Protein AF-A0A943W8S8-F1 (afdb_monomer)

Structure (mmCIF, N/CA/C/O backbone):
data_AF-A0A943W8S8-F1
#
_entry.id   AF-A0A943W8S8-F1
#
loop_
_atom_site.group_PDB
_atom_site.id
_atom_site.type_symbol
_atom_site.label_atom_id
_atom_site.label_alt_id
_atom_site.label_comp_id
_atom_site.label_asym_id
_atom_site.label_entity_id
_atom_site.label_seq_id
_atom_site.pdbx_PDB_ins_code
_atom_site.Cartn_x
_atom_site.Cartn_y
_atom_site.Cartn_z
_atom_site.occupancy
_atom_site.B_iso_or_equiv
_atom_site.auth_seq_id
_atom_site.auth_comp_id
_atom_site.auth_asym_id
_atom_site.auth_atom_id
_atom_site.pdbx_PDB_model_num
ATOM 1 N N . MET A 1 1 ? -0.256 34.237 15.200 1.00 39.31 1 MET A N 1
ATOM 2 C CA . MET A 1 1 ? -1.098 33.518 14.226 1.00 39.31 1 MET A CA 1
ATOM 3 C C . MET A 1 1 ? -0.753 32.057 14.402 1.00 39.31 1 MET A C 1
ATOM 5 O O . MET A 1 1 ? 0.345 31.668 14.030 1.00 39.31 1 MET A O 1
ATOM 9 N N . GLU A 1 2 ? -1.588 31.302 15.112 1.00 41.53 2 GLU A N 1
ATOM 10 C CA . GLU A 1 2 ? -1.416 29.852 15.208 1.00 41.53 2 GLU A CA 1
ATOM 11 C C . GLU A 1 2 ? -1.628 29.289 13.804 1.00 41.53 2 GLU A C 1
ATOM 13 O O . GLU A 1 2 ? -2.733 29.362 13.262 1.00 41.53 2 GLU A O 1
ATOM 18 N N . ASN A 1 3 ? -0.559 28.794 13.178 1.00 42.03 3 ASN A N 1
ATOM 19 C CA . ASN A 1 3 ? -0.700 27.890 12.048 1.00 42.03 3 ASN A CA 1
ATOM 20 C C . ASN A 1 3 ? -1.365 26.635 12.610 1.00 42.03 3 ASN A C 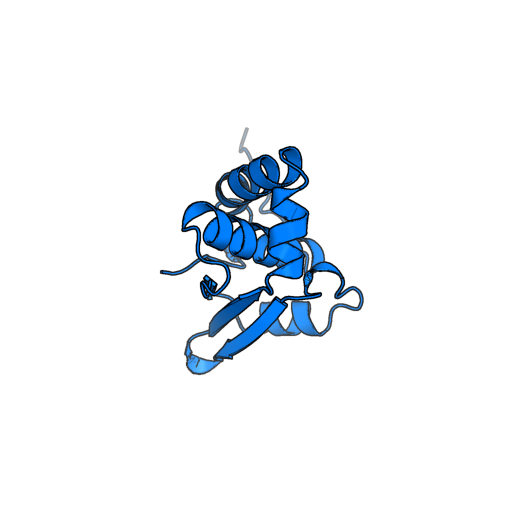1
ATOM 22 O O . ASN A 1 3 ? -0.693 25.737 13.107 1.00 42.03 3 ASN A O 1
ATOM 26 N N . ASN A 1 4 ? -2.696 26.600 12.587 1.00 46.06 4 ASN A N 1
ATOM 27 C CA . ASN A 1 4 ? -3.431 25.352 12.664 1.00 46.06 4 ASN A CA 1
ATOM 28 C C . ASN A 1 4 ? -3.013 24.551 11.431 1.00 46.06 4 ASN A C 1
ATOM 30 O O . ASN A 1 4 ? -3.599 24.709 10.360 1.00 46.06 4 ASN A O 1
ATOM 34 N N . GLU A 1 5 ? -1.965 23.738 11.564 1.00 55.50 5 GLU A N 1
ATOM 35 C CA . GLU A 1 5 ? -1.676 22.650 10.639 1.00 55.50 5 GLU A CA 1
ATOM 36 C C . GLU A 1 5 ? -2.888 21.725 10.672 1.00 55.50 5 GLU A C 1
ATOM 38 O O . GLU A 1 5 ? -3.034 20.840 11.515 1.00 55.50 5 GLU A O 1
ATOM 43 N N . GLN A 1 6 ? -3.848 22.030 9.806 1.00 58.59 6 GLN A N 1
ATOM 44 C CA . GLN A 1 6 ? -5.085 21.295 9.697 1.00 58.59 6 GLN A CA 1
ATOM 45 C C . GLN A 1 6 ? -4.711 19.920 9.154 1.00 58.59 6 GLN A C 1
ATOM 47 O O . GLN A 1 6 ? -4.420 19.762 7.966 1.00 58.59 6 GLN A O 1
ATOM 52 N N . LYS A 1 7 ? -4.639 18.943 10.062 1.00 67.00 7 LYS A N 1
ATOM 53 C CA . LYS A 1 7 ? -4.357 17.544 9.744 1.00 67.00 7 LYS A CA 1
ATOM 54 C C . LYS A 1 7 ? -5.212 17.119 8.558 1.00 67.00 7 LYS A C 1
ATOM 56 O O . LYS A 1 7 ? -6.424 17.347 8.549 1.00 67.00 7 LYS A O 1
ATOM 61 N N . ALA A 1 8 ? -4.579 16.525 7.549 1.00 74.25 8 ALA A N 1
ATOM 62 C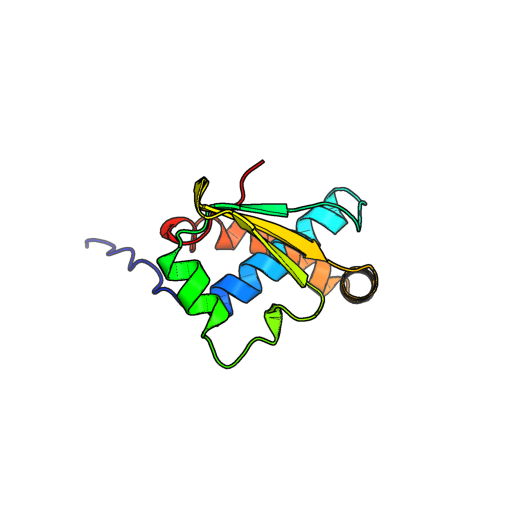 CA . ALA A 1 8 ? -5.297 16.076 6.366 1.00 74.25 8 ALA A CA 1
ATOM 63 C C . ALA A 1 8 ? -6.382 15.069 6.792 1.00 74.25 8 ALA A C 1
ATOM 65 O O . ALA A 1 8 ? -6.067 14.141 7.540 1.00 74.25 8 ALA A O 1
ATOM 66 N N . PRO A 1 9 ? -7.644 15.222 6.358 1.00 85.69 9 PRO A N 1
ATOM 67 C CA . PRO A 1 9 ? -8.687 14.265 6.697 1.00 85.69 9 PRO A CA 1
ATOM 68 C C . PRO A 1 9 ? -8.380 12.902 6.074 1.00 85.69 9 PRO A C 1
ATOM 70 O O . PRO A 1 9 ? -7.805 12.817 4.983 1.00 85.69 9 PRO A O 1
ATOM 73 N N . PHE A 1 10 ? -8.794 11.835 6.757 1.00 89.75 10 PHE A N 1
ATOM 74 C CA . PHE A 1 10 ? -8.710 10.489 6.208 1.00 89.75 10 PHE A CA 1
ATOM 75 C C . PHE A 1 10 ? -9.526 10.392 4.914 1.00 89.75 10 PHE A C 1
ATOM 77 O O . PHE A 1 10 ? -10.680 10.817 4.849 1.00 89.75 10 PHE A O 1
ATOM 84 N N . SER A 1 11 ? -8.918 9.825 3.877 1.00 92.19 11 SER A N 1
ATOM 85 C CA . SER A 1 11 ? -9.543 9.651 2.570 1.00 92.19 11 SER A CA 1
ATOM 86 C C . SER A 1 11 ? -9.113 8.306 1.992 1.00 92.19 11 SER A C 1
ATOM 88 O O . SER A 1 11 ? -7.953 8.183 1.589 1.00 92.19 11 SER A O 1
ATOM 90 N N . PRO A 1 12 ? -10.010 7.301 1.922 1.00 95.06 12 PRO A N 1
ATOM 91 C CA . PRO A 1 12 ? -9.666 5.966 1.440 1.00 95.06 12 PRO A CA 1
ATOM 92 C C . PRO A 1 12 ? -8.924 5.992 0.105 1.00 95.06 12 PRO A C 1
ATOM 94 O O . PRO A 1 12 ? -7.880 5.365 -0.030 1.00 95.06 12 PRO A O 1
ATOM 97 N N . ILE A 1 13 ? -9.408 6.781 -0.863 1.00 93.81 13 ILE A N 1
ATOM 98 C CA . ILE A 1 13 ? -8.809 6.869 -2.202 1.00 93.81 13 ILE A CA 1
ATOM 99 C C . ILE A 1 13 ? -7.374 7.400 -2.179 1.00 93.81 13 ILE A C 1
ATOM 101 O O . ILE A 1 13 ? -6.534 6.909 -2.928 1.00 93.81 13 ILE A O 1
ATOM 105 N N . LEU A 1 14 ? -7.077 8.358 -1.297 1.00 91.62 14 LEU A N 1
ATOM 106 C CA . LEU A 1 14 ? -5.733 8.920 -1.172 1.00 91.62 14 LEU A CA 1
ATOM 107 C C . LEU A 1 14 ? -4.791 7.965 -0.435 1.00 91.62 14 LEU A C 1
ATOM 109 O O . LEU A 1 14 ? -3.619 7.882 -0.791 1.00 91.62 14 LEU A O 1
ATOM 113 N N . ILE A 1 15 ? -5.298 7.210 0.543 1.00 94.06 15 ILE A N 1
ATOM 114 C CA . ILE A 1 15 ? -4.510 6.184 1.234 1.00 94.06 15 ILE A CA 1
ATOM 115 C C . ILE A 1 15 ? -4.205 5.006 0.303 1.00 94.06 15 ILE A C 1
ATOM 117 O O . ILE A 1 15 ? -3.071 4.534 0.275 1.00 94.06 15 ILE A O 1
ATOM 121 N N . MET A 1 16 ? -5.169 4.565 -0.509 1.00 95.56 16 MET A N 1
ATOM 122 C CA . MET A 1 16 ? -4.922 3.533 -1.520 1.00 95.56 16 MET A CA 1
ATOM 123 C C . MET A 1 16 ? -3.909 3.996 -2.575 1.00 95.56 16 MET A C 1
ATOM 125 O O . MET A 1 16 ? -3.023 3.227 -2.942 1.00 95.56 16 MET A O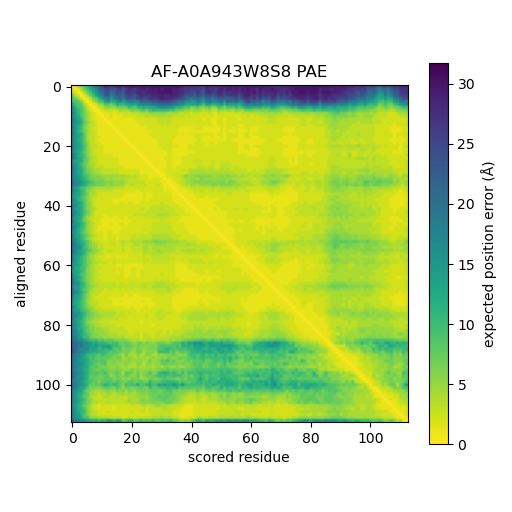 1
ATOM 129 N N . GLU A 1 17 ? -4.005 5.249 -3.038 1.00 92.44 17 GLU A N 1
ATOM 130 C CA . GLU A 1 17 ? -3.018 5.827 -3.959 1.00 92.44 17 GLU A CA 1
ATOM 131 C C . GLU A 1 17 ? -1.624 5.855 -3.329 1.00 92.44 17 GLU A C 1
ATOM 133 O O . GLU A 1 17 ? -0.658 5.442 -3.965 1.00 92.44 17 GLU A O 1
ATOM 138 N N . PHE A 1 18 ? -1.519 6.271 -2.065 1.00 92.19 18 PHE A N 1
ATOM 139 C CA . PHE A 1 18 ? -0.259 6.250 -1.329 1.00 92.19 18 PHE A CA 1
ATOM 140 C C . PHE A 1 18 ? 0.334 4.836 -1.257 1.00 92.19 18 PHE A C 1
ATOM 142 O O . PHE A 1 18 ? 1.474 4.635 -1.666 1.00 92.19 18 PHE A O 1
ATOM 149 N N . ILE A 1 19 ? -0.454 3.842 -0.829 1.00 94.69 19 ILE A N 1
ATOM 150 C CA . ILE A 1 19 ? -0.023 2.436 -0.760 1.00 94.69 19 ILE A CA 1
ATOM 151 C C . ILE A 1 19 ? 0.499 1.960 -2.121 1.00 94.69 19 ILE A C 1
ATOM 153 O O . ILE A 1 19 ? 1.571 1.351 -2.200 1.00 94.69 19 ILE A O 1
ATOM 157 N N . ARG A 1 20 ? -0.227 2.265 -3.201 1.00 94.25 20 ARG A N 1
ATOM 158 C CA . ARG A 1 20 ? 0.151 1.898 -4.569 1.00 94.25 20 ARG A CA 1
ATOM 159 C C . ARG A 1 20 ? 1.471 2.544 -4.985 1.00 94.25 20 ARG A C 1
ATOM 161 O O . ARG A 1 20 ? 2.378 1.840 -5.426 1.00 94.25 20 ARG A O 1
ATOM 168 N N . GLN A 1 21 ? 1.575 3.864 -4.849 1.00 91.56 21 GLN A N 1
ATOM 169 C CA . GLN A 1 21 ? 2.745 4.636 -5.268 1.00 91.56 21 GLN A CA 1
ATOM 170 C C . GLN A 1 21 ? 3.991 4.217 -4.492 1.00 91.56 21 GLN A C 1
ATOM 172 O O . GLN A 1 21 ? 5.019 3.952 -5.106 1.00 91.56 21 GLN A O 1
ATOM 177 N N . THR A 1 22 ? 3.888 4.062 -3.172 1.00 92.12 22 THR A N 1
ATOM 178 C CA . THR A 1 22 ? 5.006 3.622 -2.331 1.00 92.12 22 THR A CA 1
ATOM 179 C C . THR A 1 22 ? 5.446 2.199 -2.663 1.00 92.12 22 THR A C 1
ATOM 181 O O . THR A 1 22 ? 6.641 1.951 -2.810 1.00 92.12 22 THR A O 1
ATOM 184 N N . THR A 1 23 ? 4.507 1.262 -2.842 1.00 94.06 23 THR A N 1
ATOM 185 C CA . THR A 1 23 ? 4.850 -0.126 -3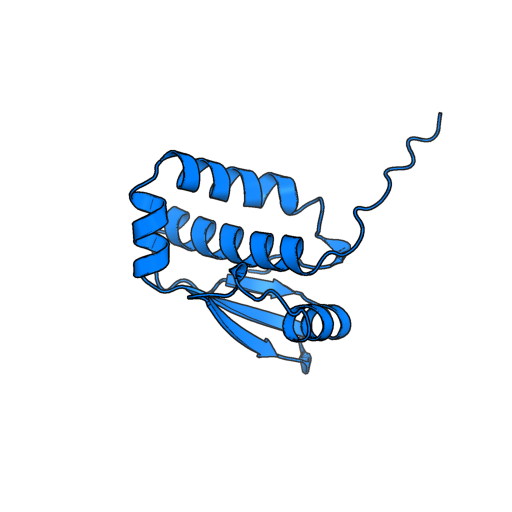.205 1.00 94.06 23 THR A CA 1
ATOM 186 C C . THR A 1 23 ? 5.621 -0.166 -4.526 1.00 94.06 23 THR A C 1
ATOM 188 O O . THR A 1 23 ? 6.662 -0.816 -4.631 1.00 94.06 23 THR A O 1
ATOM 191 N N . VAL A 1 24 ? 5.154 0.581 -5.531 1.00 92.81 24 VAL A N 1
ATOM 192 C CA . VAL A 1 24 ? 5.827 0.682 -6.831 1.00 92.81 24 VAL A CA 1
ATOM 193 C C . VAL A 1 24 ? 7.182 1.387 -6.709 1.00 92.81 24 VAL A C 1
ATOM 195 O O . VAL A 1 24 ? 8.170 0.879 -7.237 1.00 92.81 24 VAL A O 1
ATOM 198 N N . ALA A 1 25 ? 7.263 2.512 -5.994 1.00 90.44 25 ALA A N 1
ATOM 199 C CA . ALA A 1 25 ? 8.501 3.267 -5.788 1.00 90.44 25 ALA A CA 1
ATOM 200 C C . ALA A 1 25 ? 9.595 2.403 -5.152 1.00 90.44 25 ALA A C 1
ATOM 202 O O . ALA A 1 25 ? 10.735 2.409 -5.624 1.00 90.44 25 ALA A O 1
ATOM 203 N N . ARG A 1 26 ? 9.242 1.593 -4.147 1.00 91.12 26 ARG A N 1
ATOM 204 C CA . ARG A 1 26 ? 10.168 0.660 -3.501 1.00 91.12 26 ARG A CA 1
ATOM 205 C C . ARG A 1 26 ? 10.608 -0.461 -4.431 1.00 91.12 26 ARG A C 1
ATOM 207 O O . ARG A 1 26 ? 11.804 -0.741 -4.489 1.00 91.12 26 ARG A O 1
ATOM 214 N N . CYS A 1 27 ? 9.695 -1.062 -5.195 1.00 92.44 27 CYS A N 1
ATOM 215 C CA . CYS A 1 27 ? 10.055 -2.080 -6.188 1.00 92.44 27 CYS A CA 1
ATOM 216 C C . CYS A 1 27 ? 11.021 -1.530 -7.248 1.00 92.44 27 CYS A C 1
ATOM 218 O O . CYS A 1 27 ? 11.977 -2.203 -7.626 1.00 92.44 27 CYS A O 1
ATOM 220 N N . LEU A 1 28 ? 10.784 -0.303 -7.722 1.00 89.62 28 LEU A N 1
ATOM 221 C CA . LEU A 1 28 ? 11.634 0.359 -8.713 1.00 89.62 28 LEU A CA 1
ATOM 222 C C . LEU A 1 28 ? 13.006 0.719 -8.137 1.00 89.62 28 LEU A C 1
ATOM 224 O O . LEU A 1 28 ? 14.016 0.429 -8.767 1.00 89.62 28 LEU A O 1
ATOM 228 N N . THR A 1 29 ? 13.039 1.310 -6.943 1.00 87.94 29 THR A N 1
ATOM 229 C CA . THR A 1 29 ? 14.277 1.746 -6.276 1.00 87.94 29 THR A CA 1
ATOM 230 C C . THR A 1 29 ? 15.181 0.572 -5.904 1.00 87.94 29 THR A C 1
ATOM 232 O O . THR A 1 29 ? 16.396 0.684 -6.007 1.00 87.94 29 THR A O 1
ATOM 235 N N . ASN A 1 30 ? 14.600 -0.563 -5.505 1.00 89.19 30 ASN A N 1
ATOM 236 C CA . ASN A 1 30 ? 15.348 -1.779 -5.165 1.00 89.19 30 ASN A CA 1
ATOM 237 C C . ASN A 1 30 ? 15.556 -2.721 -6.362 1.00 89.19 30 ASN A C 1
ATOM 239 O O . ASN A 1 30 ? 16.050 -3.830 -6.175 1.00 89.19 30 ASN A O 1
ATOM 243 N N . GLU A 1 31 ? 15.115 -2.327 -7.562 1.00 88.88 31 GLU A N 1
ATOM 244 C CA . GLU A 1 31 ? 15.136 -3.156 -8.776 1.00 88.88 31 GLU A CA 1
ATOM 245 C C . GLU A 1 31 ? 14.532 -4.564 -8.581 1.00 88.88 31 GLU A C 1
ATOM 247 O O . GLU A 1 31 ? 14.901 -5.526 -9.253 1.00 88.88 31 GLU A O 1
ATOM 252 N N . ASN A 1 32 ? 13.55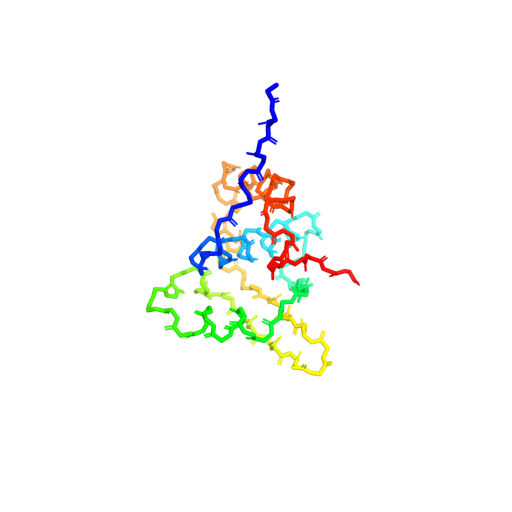7 -4.687 -7.675 1.00 90.88 32 ASN A N 1
ATOM 253 C CA . ASN A 1 32 ? 12.938 -5.949 -7.287 1.00 90.88 32 ASN A CA 1
ATOM 254 C C . ASN A 1 32 ? 11.408 -5.865 -7.443 1.00 90.88 32 ASN A C 1
ATOM 256 O O . ASN A 1 32 ? 10.738 -5.316 -6.566 1.00 90.88 32 ASN A O 1
ATOM 260 N N . PRO A 1 33 ? 10.825 -6.424 -8.522 1.00 85.12 33 PRO A N 1
ATOM 261 C CA . PRO A 1 33 ? 9.379 -6.378 -8.756 1.00 85.12 33 PRO A CA 1
ATOM 262 C C . PRO A 1 33 ? 8.573 -7.244 -7.776 1.00 85.12 33 PRO A C 1
ATOM 264 O O . PRO A 1 33 ? 7.365 -7.069 -7.671 1.00 85.12 33 PRO A O 1
ATOM 267 N N . ASN A 1 34 ? 9.231 -8.154 -7.052 1.00 88.69 34 ASN A N 1
ATOM 268 C CA . ASN A 1 34 ? 8.606 -9.041 -6.071 1.00 88.69 34 ASN A CA 1
ATOM 269 C C . ASN A 1 34 ? 8.743 -8.520 -4.633 1.00 88.69 34 ASN A C 1
ATOM 271 O O . ASN A 1 34 ? 8.418 -9.242 -3.684 1.00 88.69 34 ASN A O 1
ATOM 275 N N . LEU A 1 35 ? 9.261 -7.299 -4.457 1.00 93.88 35 LEU A N 1
ATOM 276 C CA . LEU A 1 35 ? 9.448 -6.708 -3.142 1.00 93.88 35 LEU A CA 1
ATOM 277 C C . LEU A 1 35 ? 8.096 -6.529 -2.444 1.00 93.88 35 LEU A C 1
ATOM 279 O O . LEU A 1 35 ? 7.165 -5.920 -2.969 1.00 93.88 35 LEU A O 1
ATOM 283 N N . GLU A 1 36 ? 8.012 -7.051 -1.227 1.00 96.12 36 GLU A N 1
ATOM 284 C CA . GLU A 1 36 ? 6.886 -6.808 -0.338 1.00 96.12 36 GLU A CA 1
ATOM 285 C C . GLU A 1 36 ? 7.090 -5.480 0.385 1.00 96.12 36 GLU A C 1
ATOM 287 O O . GLU A 1 36 ? 8.132 -5.256 1.000 1.00 96.12 36 GLU A O 1
ATOM 292 N N . THR A 1 37 ? 6.093 -4.602 0.327 1.00 95.62 37 THR A N 1
ATOM 293 C CA .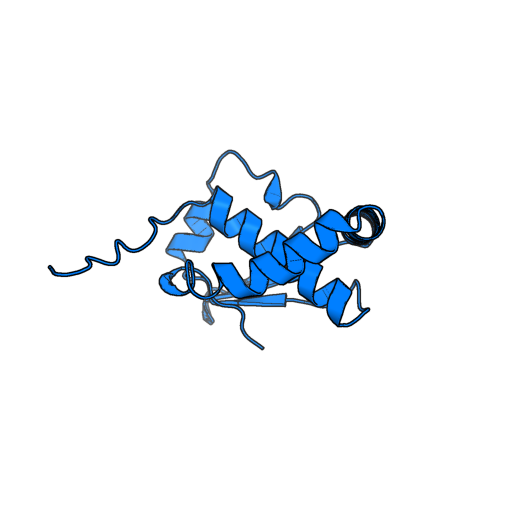 THR A 1 37 ? 6.063 -3.375 1.125 1.00 95.62 37 THR A CA 1
ATOM 294 C C . THR A 1 37 ? 5.071 -3.543 2.261 1.00 95.62 37 THR A C 1
ATOM 296 O O . THR A 1 37 ? 3.930 -3.947 2.035 1.00 95.62 37 THR A O 1
ATOM 299 N N . LYS A 1 38 ? 5.498 -3.238 3.485 1.00 97.19 38 LYS A N 1
ATOM 300 C CA . LYS A 1 38 ? 4.660 -3.353 4.675 1.00 97.19 38 LYS A CA 1
ATOM 301 C C . LYS A 1 38 ? 4.236 -1.980 5.161 1.00 97.19 38 LYS A C 1
ATOM 303 O O . LYS A 1 38 ? 5.016 -1.027 5.154 1.00 97.19 38 LYS A O 1
ATOM 308 N N . PHE A 1 39 ? 2.994 -1.900 5.616 1.00 96.56 39 PHE A N 1
ATOM 309 C CA . PHE A 1 39 ? 2.414 -0.693 6.173 1.00 96.56 39 PHE A CA 1
ATOM 310 C C . PHE A 1 39 ? 1.782 -0.992 7.530 1.00 96.56 39 PHE A C 1
ATOM 312 O O . PHE A 1 39 ? 1.012 -1.940 7.662 1.00 96.56 39 PHE A O 1
ATOM 319 N N . ARG A 1 40 ? 2.050 -0.153 8.530 1.00 96.88 40 ARG A N 1
ATOM 320 C CA . ARG A 1 40 ? 1.225 -0.069 9.736 1.00 96.88 40 ARG A CA 1
ATOM 321 C C . ARG A 1 40 ? -0.068 0.656 9.376 1.00 96.88 40 ARG A C 1
ATOM 323 O O . ARG A 1 40 ? -0.014 1.798 8.917 1.00 96.88 40 ARG A O 1
ATOM 330 N N . LEU A 1 41 ? -1.204 -0.004 9.578 1.00 96.75 41 LEU A N 1
ATOM 331 C CA . LEU A 1 41 ? -2.533 0.494 9.232 1.00 96.75 41 LEU A CA 1
ATOM 332 C C . LEU A 1 41 ? -3.551 -0.052 10.238 1.00 96.75 41 LEU A C 1
ATOM 334 O O . LEU A 1 41 ? -3.813 -1.253 10.274 1.00 96.75 41 LEU A O 1
ATOM 338 N N . GLY A 1 42 ? -4.138 0.834 11.042 1.00 97.19 42 GLY A N 1
ATOM 339 C CA . GLY A 1 42 ? -5.123 0.432 12.046 1.00 97.19 42 GLY A CA 1
ATOM 340 C C . GLY A 1 42 ? -6.362 -0.211 11.418 1.00 97.19 42 GLY A C 1
ATOM 341 O O . GLY A 1 42 ? -6.786 0.188 10.325 1.00 97.19 42 GLY A O 1
ATOM 342 N N . LYS A 1 43 ? -6.971 -1.175 12.117 1.00 97.38 43 LYS A N 1
ATOM 343 C CA . LYS A 1 43 ? -8.088 -1.974 11.577 1.00 97.38 43 LYS A CA 1
ATOM 344 C C . LYS A 1 43 ? -9.236 -1.123 11.036 1.00 97.38 43 LYS A C 1
ATOM 346 O O . LYS A 1 43 ? -9.715 -1.352 9.931 1.00 97.38 43 LYS A O 1
ATOM 351 N N . THR A 1 44 ? -9.621 -0.084 11.772 1.00 97.12 44 THR A N 1
ATOM 352 C CA . THR A 1 44 ? -10.691 0.843 11.376 1.00 97.12 44 THR A CA 1
ATOM 353 C C . THR A 1 44 ? -10.418 1.528 10.034 1.00 97.12 44 THR A C 1
ATOM 355 O O . THR A 1 44 ? -11.352 1.804 9.282 1.00 97.12 44 THR A O 1
ATOM 358 N N . TYR A 1 45 ? -9.155 1.815 9.710 1.00 96.94 45 TYR A N 1
ATOM 359 C CA . TYR A 1 45 ? -8.777 2.415 8.429 1.00 96.94 45 TYR A CA 1
ATOM 360 C C . TYR A 1 45 ? -8.706 1.373 7.317 1.00 96.94 45 TYR A C 1
ATOM 362 O O . TYR A 1 45 ? -9.147 1.652 6.203 1.00 96.94 45 TYR A O 1
ATOM 370 N N . TYR A 1 46 ? -8.214 0.169 7.621 1.00 97.62 46 TYR A N 1
ATOM 371 C CA . TYR A 1 46 ? -8.250 -0.957 6.690 1.00 97.62 46 TYR A CA 1
ATOM 372 C C . TYR A 1 46 ? -9.689 -1.290 6.270 1.00 97.62 46 TYR A C 1
ATOM 374 O O . TYR A 1 46 ? -9.986 -1.321 5.078 1.00 97.62 46 TYR A O 1
ATOM 382 N N . ASP A 1 47 ? -10.611 -1.423 7.224 1.00 97.69 47 ASP A N 1
ATOM 383 C CA . ASP A 1 47 ? -12.019 -1.730 6.948 1.00 97.69 47 ASP A CA 1
ATOM 384 C C . ASP A 1 47 ? -12.696 -0.618 6.118 1.00 97.69 47 ASP A C 1
ATOM 386 O O . ASP A 1 47 ? -13.475 -0.897 5.204 1.00 97.69 47 ASP A O 1
ATOM 390 N N . GLN A 1 48 ? -12.363 0.654 6.369 1.00 97.12 48 GLN A N 1
ATOM 391 C CA . GLN A 1 48 ? -12.833 1.776 5.546 1.00 97.12 48 GLN A CA 1
ATOM 392 C C . GLN A 1 48 ? -12.272 1.745 4.120 1.00 97.12 48 GLN A C 1
ATOM 394 O O . GLN A 1 48 ? -12.992 2.066 3.177 1.00 97.12 48 GLN A O 1
ATOM 399 N N . ILE A 1 49 ? -11.006 1.356 3.943 1.00 96.94 49 ILE A N 1
ATOM 400 C CA . ILE A 1 49 ? -10.409 1.173 2.616 1.00 96.94 49 ILE A CA 1
ATOM 401 C C . ILE A 1 49 ? -11.119 0.043 1.881 1.00 96.94 49 ILE A C 1
ATOM 403 O O . ILE A 1 49 ? -11.546 0.249 0.751 1.00 96.94 49 ILE A O 1
ATOM 407 N N . MET A 1 50 ? -11.313 -1.110 2.523 1.00 96.94 50 MET A N 1
ATOM 408 C CA . MET A 1 50 ? -11.920 -2.290 1.898 1.00 96.94 50 MET A CA 1
ATOM 409 C C . MET A 1 50 ? -13.420 -2.127 1.611 1.00 96.94 50 MET A C 1
ATOM 411 O O . MET A 1 50 ? -13.932 -2.734 0.674 1.00 96.94 50 MET A O 1
ATOM 415 N N . SER A 1 51 ? -14.126 -1.294 2.379 1.00 96.75 51 SER A N 1
ATOM 416 C CA . SER A 1 51 ? -15.541 -0.965 2.138 1.00 96.75 51 SER A CA 1
ATOM 417 C C . SER A 1 51 ? -15.751 0.191 1.154 1.00 96.75 51 SER A C 1
ATOM 419 O O . SER A 1 51 ? -16.884 0.445 0.738 1.00 96.75 51 SER A O 1
ATOM 421 N N . PHE A 1 52 ? -14.687 0.893 0.748 1.00 96.88 52 PHE A N 1
ATOM 422 C CA . PHE A 1 52 ? -14.807 2.014 -0.176 1.00 96.88 52 PHE A CA 1
ATOM 423 C C . PHE A 1 52 ? -15.231 1.534 -1.581 1.00 96.88 52 PHE A C 1
ATOM 425 O O . PHE A 1 52 ? -14.617 0.616 -2.123 1.00 96.88 52 PHE A O 1
ATOM 432 N N . PRO A 1 53 ? -16.237 2.150 -2.233 1.00 95.00 53 PRO A N 1
ATOM 433 C CA . PRO A 1 53 ? -16.735 1.656 -3.523 1.00 95.00 53 PRO A CA 1
ATOM 434 C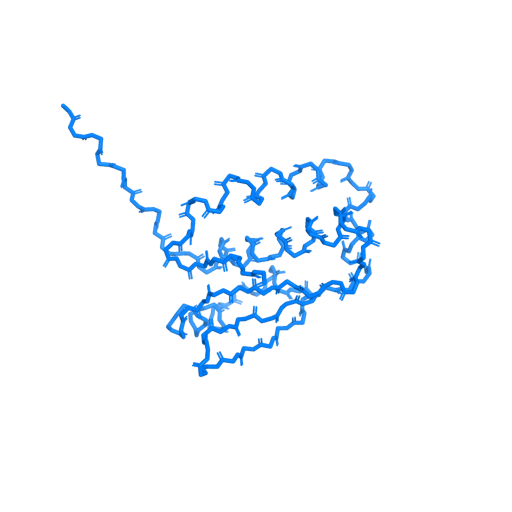 C . PRO A 1 53 ? -15.717 1.703 -4.673 1.00 95.00 53 PRO A C 1
ATOM 436 O O . PRO A 1 53 ? -15.779 0.888 -5.592 1.00 95.00 53 PRO A O 1
ATOM 439 N N . LEU A 1 54 ? -14.780 2.660 -4.653 1.00 94.75 54 LEU A N 1
ATOM 440 C CA . LEU A 1 54 ? -13.784 2.838 -5.714 1.00 94.75 54 LEU A CA 1
ATOM 441 C C . LEU A 1 54 ? -12.445 2.182 -5.348 1.00 94.75 54 LEU A C 1
ATOM 443 O O . LEU A 1 54 ? -11.567 2.818 -4.777 1.00 94.75 54 LEU A O 1
ATOM 447 N N . GLN A 1 55 ? -12.252 0.932 -5.765 1.00 93.81 55 GLN A N 1
ATOM 448 C CA . GLN A 1 55 ? -11.032 0.146 -5.499 1.00 93.81 55 GLN A CA 1
ATOM 449 C C . GLN A 1 55 ? -9.955 0.266 -6.595 1.00 93.81 55 GLN A C 1
ATOM 451 O O . GLN A 1 55 ? -9.023 -0.533 -6.655 1.00 93.81 55 GLN A O 1
ATOM 456 N N . ALA A 1 56 ? -10.070 1.248 -7.499 1.00 92.38 56 ALA A N 1
ATOM 457 C CA . ALA A 1 56 ? -9.231 1.338 -8.700 1.00 92.38 56 ALA A CA 1
ATOM 458 C C . ALA A 1 56 ? -7.719 1.372 -8.400 1.00 92.38 56 ALA A C 1
ATOM 460 O O . ALA A 1 56 ? -6.933 0.830 -9.175 1.00 92.38 56 ALA A O 1
ATOM 461 N N . GLN A 1 57 ? -7.318 1.952 -7.264 1.00 92.88 57 GLN A N 1
ATOM 462 C CA . GLN A 1 57 ? -5.910 2.039 -6.865 1.00 92.88 57 GLN A CA 1
ATOM 463 C C . GLN A 1 57 ? -5.346 0.743 -6.273 1.00 92.88 57 GLN A C 1
ATOM 465 O O . GLN A 1 57 ? -4.133 0.585 -6.206 1.00 92.88 57 GLN A O 1
ATOM 470 N N . LEU A 1 58 ? -6.194 -0.215 -5.897 1.00 95.25 58 LEU A N 1
ATOM 471 C CA . LEU A 1 58 ? -5.744 -1.531 -5.435 1.00 95.25 58 LEU A CA 1
ATOM 472 C C . LEU A 1 58 ? -5.638 -2.549 -6.577 1.00 95.25 58 LEU A C 1
ATOM 474 O O . LEU A 1 58 ? -5.176 -3.669 -6.372 1.00 95.25 58 LEU A O 1
ATOM 478 N N . ILE A 1 59 ? -6.028 -2.176 -7.802 1.00 94.19 59 ILE A N 1
ATOM 479 C CA . ILE A 1 59 ? -5.892 -3.043 -8.975 1.00 94.19 59 ILE A CA 1
ATOM 480 C C . ILE A 1 59 ? -4.414 -3.397 -9.183 1.00 94.19 59 ILE A C 1
ATOM 482 O O . ILE A 1 59 ? -3.563 -2.510 -9.259 1.00 94.19 59 ILE A O 1
ATOM 486 N N . ARG A 1 60 ? -4.146 -4.702 -9.345 1.00 95.44 60 ARG A N 1
ATOM 487 C CA . ARG A 1 60 ? -2.803 -5.312 -9.457 1.00 95.44 60 ARG A CA 1
ATOM 488 C C . ARG A 1 60 ? -1.962 -5.264 -8.182 1.00 95.44 60 ARG A C 1
ATOM 490 O O . ARG A 1 60 ? -0.782 -5.603 -8.229 1.00 95.44 60 ARG A O 1
ATOM 497 N N . LEU A 1 61 ? -2.564 -4.910 -7.048 1.00 96.62 61 LEU A N 1
ATOM 498 C CA . LEU A 1 61 ? -1.961 -5.103 -5.738 1.00 96.62 61 LEU A CA 1
ATOM 499 C C . LEU A 1 61 ? -2.492 -6.391 -5.106 1.00 96.62 61 LEU A C 1
ATOM 501 O O . LEU A 1 61 ? -3.682 -6.693 -5.171 1.00 96.62 61 LEU A O 1
ATOM 505 N N . THR A 1 62 ? -1.599 -7.146 -4.476 1.00 97.31 62 THR A N 1
ATOM 506 C CA . THR A 1 62 ? -1.953 -8.246 -3.575 1.00 97.31 62 THR A CA 1
ATOM 507 C C . THR A 1 62 ? -1.805 -7.747 -2.148 1.00 97.31 62 THR A C 1
ATOM 509 O O . THR A 1 62 ? -0.739 -7.255 -1.785 1.00 97.31 62 THR A O 1
ATOM 512 N N . LEU A 1 63 ? -2.871 -7.865 -1.359 1.00 97.62 63 LEU A N 1
ATOM 513 C CA . LEU A 1 63 ? -2.982 -7.322 -0.008 1.00 97.62 63 LEU A CA 1
ATOM 514 C C . LEU A 1 63 ? -3.112 -8.476 0.989 1.00 97.62 63 LEU A C 1
ATOM 516 O O . LEU A 1 63 ? -3.973 -9.338 0.819 1.00 97.62 63 LEU A O 1
ATOM 520 N N . ALA A 1 64 ? -2.299 -8.470 2.040 1.00 98.12 64 ALA A N 1
ATOM 521 C CA . ALA A 1 64 ? -2.418 -9.386 3.169 1.00 98.12 64 ALA A CA 1
ATOM 522 C C . ALA A 1 64 ? -2.402 -8.580 4.470 1.00 98.12 64 ALA A C 1
ATOM 524 O O . ALA A 1 64 ? -1.395 -7.952 4.793 1.00 98.12 64 ALA A O 1
ATOM 525 N N . TYR A 1 65 ? -3.526 -8.566 5.187 1.00 98.50 65 TYR A N 1
ATOM 526 C CA . TYR A 1 65 ? -3.667 -7.831 6.442 1.00 98.50 65 TYR A CA 1
ATOM 527 C C . TYR A 1 65 ? -3.562 -8.773 7.641 1.00 98.50 65 TYR A C 1
ATOM 529 O O . TYR A 1 65 ? -4.293 -9.760 7.719 1.00 98.50 65 TYR A O 1
ATOM 537 N N . ASP A 1 66 ? -2.666 -8.452 8.567 1.00 98.06 66 ASP A N 1
ATOM 538 C CA . ASP A 1 66 ? -2.547 -9.089 9.874 1.00 98.06 66 ASP A CA 1
ATOM 539 C C . ASP A 1 66 ? -3.135 -8.161 10.943 1.00 98.06 66 ASP A C 1
ATOM 541 O O . ASP A 1 66 ? -2.573 -7.110 11.255 1.00 98.06 66 ASP A O 1
ATOM 545 N N . GLU A 1 67 ? -4.275 -8.562 11.503 1.00 96.62 67 GLU A N 1
ATOM 546 C CA . GLU A 1 67 ? -4.993 -7.811 12.535 1.00 96.62 67 GLU A CA 1
ATOM 547 C C . GLU A 1 67 ? -4.242 -7.778 13.873 1.00 96.62 67 GLU A C 1
ATOM 549 O O . GLU A 1 67 ? -4.311 -6.777 14.581 1.00 96.62 67 GLU A O 1
ATOM 554 N N . ALA A 1 68 ? -3.478 -8.823 14.213 1.00 97.00 68 ALA A N 1
ATOM 555 C CA . ALA A 1 68 ? -2.767 -8.885 15.490 1.00 97.00 68 ALA A CA 1
ATOM 556 C C . ALA A 1 68 ? -1.627 -7.859 15.563 1.00 97.00 68 ALA A C 1
ATOM 558 O O . ALA A 1 68 ? -1.290 -7.369 16.641 1.00 97.00 68 ALA A O 1
ATOM 559 N N . THR A 1 69 ? -1.034 -7.534 14.413 1.00 96.62 69 THR A N 1
ATOM 560 C CA . THR A 1 69 ? 0.080 -6.582 14.297 1.00 96.62 69 THR A CA 1
ATOM 561 C C . THR A 1 69 ? -0.302 -5.286 13.583 1.00 96.62 69 THR A C 1
ATOM 563 O O . THR A 1 69 ? 0.560 -4.424 13.383 1.00 96.62 69 THR A O 1
ATOM 566 N N . GLU A 1 70 ? -1.571 -5.147 13.186 1.00 97.75 70 GLU A N 1
ATOM 567 C CA . GLU A 1 70 ? -2.101 -4.065 12.348 1.00 97.75 70 GLU A CA 1
ATOM 568 C C . GLU A 1 70 ? -1.235 -3.795 11.105 1.00 97.75 70 GLU A C 1
ATOM 570 O O . GLU A 1 70 ? -0.968 -2.649 10.728 1.00 97.75 70 GLU A O 1
ATOM 575 N N . THR A 1 71 ? -0.737 -4.865 10.485 1.00 98.19 71 THR A N 1
ATOM 576 C CA . THR A 1 71 ? 0.225 -4.783 9.383 1.00 98.19 71 THR A CA 1
ATOM 577 C C . THR A 1 71 ? -0.415 -5.206 8.071 1.00 98.19 71 THR A C 1
ATOM 579 O O . THR A 1 71 ? -0.870 -6.335 7.912 1.00 98.19 71 THR A O 1
ATOM 582 N N . LEU A 1 72 ? -0.394 -4.303 7.094 1.00 98.38 72 LEU A N 1
ATOM 583 C CA . LEU A 1 72 ? -0.761 -4.569 5.712 1.00 98.38 72 LEU A CA 1
ATOM 584 C C . LEU A 1 72 ? 0.503 -4.852 4.893 1.00 98.38 72 LEU A C 1
ATOM 586 O O . LEU A 1 72 ? 1.310 -3.954 4.663 1.00 98.38 72 LEU A O 1
ATOM 590 N N . SER A 1 73 ? 0.658 -6.087 4.428 1.00 98.19 73 SER A N 1
ATOM 591 C CA . SER A 1 73 ? 1.710 -6.488 3.490 1.00 98.19 73 SER A CA 1
ATOM 592 C C . SER A 1 73 ? 1.185 -6.393 2.061 1.00 98.19 73 SER A C 1
ATOM 594 O O . SER A 1 73 ? 0.110 -6.916 1.754 1.00 98.19 73 SER A O 1
ATOM 596 N N . VAL A 1 74 ? 1.927 -5.711 1.189 1.00 98.00 74 VAL A N 1
ATOM 597 C CA . VAL A 1 74 ? 1.498 -5.384 -0.173 1.00 98.00 74 VAL A CA 1
ATOM 59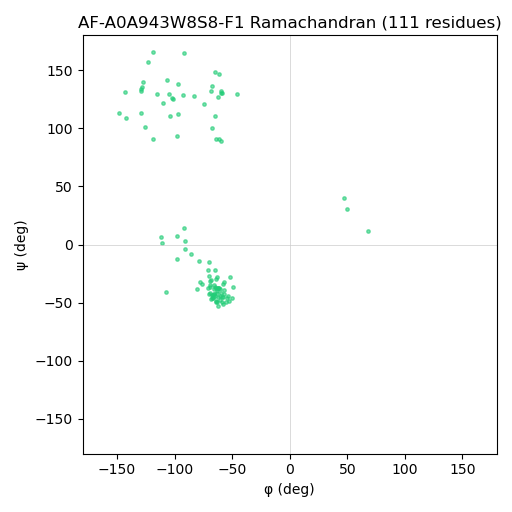8 C C . VAL A 1 74 ? 2.560 -5.793 -1.179 1.00 98.00 74 VAL A C 1
ATOM 600 O O . VAL A 1 74 ? 3.738 -5.469 -1.030 1.00 98.00 74 VAL A O 1
ATOM 603 N N . LYS A 1 75 ? 2.126 -6.483 -2.230 1.00 97.25 75 LYS A N 1
ATOM 604 C CA . LYS A 1 75 ? 2.930 -6.793 -3.418 1.00 97.25 75 LYS A CA 1
ATOM 605 C C . LYS A 1 75 ? 2.238 -6.256 -4.658 1.00 97.25 75 LYS A C 1
ATOM 607 O O . LYS A 1 75 ? 1.020 -6.091 -4.669 1.00 97.25 75 LYS A O 1
ATOM 612 N N . THR A 1 76 ? 3.011 -6.026 -5.706 1.00 95.38 76 THR A N 1
ATOM 613 C CA . THR A 1 76 ? 2.513 -5.667 -7.037 1.00 95.38 76 THR A CA 1
ATOM 614 C C . THR A 1 76 ? 2.931 -6.725 -8.053 1.00 95.38 76 THR A C 1
ATOM 616 O O . THR A 1 76 ? 3.788 -7.556 -7.768 1.00 95.38 76 THR A O 1
ATOM 619 N N . ASP A 1 77 ? 2.316 -6.707 -9.234 1.00 92.56 77 ASP A N 1
ATOM 620 C CA . ASP A 1 77 ? 2.758 -7.504 -10.377 1.00 92.56 77 ASP A CA 1
ATOM 621 C C . ASP A 1 77 ? 3.739 -6.738 -11.288 1.00 92.56 77 ASP A C 1
ATOM 623 O O . ASP A 1 77 ? 3.858 -5.507 -11.240 1.00 92.56 77 ASP A O 1
ATOM 627 N N . GLU A 1 78 ? 4.427 -7.475 -12.164 1.00 91.31 78 GLU A N 1
ATOM 628 C CA . GLU A 1 78 ? 5.357 -6.907 -13.148 1.00 91.31 78 GLU A CA 1
ATOM 629 C C . GLU A 1 78 ? 4.665 -5.987 -14.162 1.00 91.31 78 GLU A C 1
ATOM 631 O O . GLU A 1 78 ? 5.285 -5.060 -14.680 1.00 91.31 78 GLU A O 1
ATOM 636 N N . THR A 1 79 ? 3.376 -6.201 -14.447 1.00 92.25 79 THR A N 1
ATOM 637 C CA . THR A 1 79 ? 2.646 -5.387 -15.431 1.00 92.25 79 THR A CA 1
ATOM 638 C C . THR A 1 79 ? 2.501 -3.950 -14.943 1.00 92.25 79 THR A C 1
ATOM 640 O O . THR A 1 79 ? 2.693 -3.002 -15.710 1.00 92.25 79 THR A O 1
ATOM 643 N N . LEU A 1 80 ? 2.168 -3.772 -13.665 1.00 91.50 80 LEU A N 1
ATOM 644 C CA . LEU A 1 80 ? 2.078 -2.462 -13.043 1.00 91.50 80 LEU A CA 1
ATOM 645 C C . LEU A 1 80 ? 3.459 -1.790 -12.982 1.00 91.50 80 LEU A C 1
ATOM 647 O O . LEU A 1 80 ? 3.572 -0.617 -13.339 1.00 91.50 80 LEU A O 1
ATOM 651 N N . ILE A 1 81 ? 4.511 -2.532 -12.631 1.00 91.94 81 ILE A N 1
ATOM 652 C CA . ILE A 1 81 ? 5.890 -2.019 -12.627 1.00 91.94 81 ILE A CA 1
ATOM 653 C C . ILE A 1 81 ? 6.329 -1.555 -14.020 1.00 91.94 81 ILE A C 1
ATOM 655 O O . ILE A 1 81 ? 6.840 -0.443 -14.165 1.00 91.94 81 ILE A O 1
ATOM 659 N N . ASN A 1 82 ? 6.098 -2.362 -15.056 1.00 90.88 82 ASN A N 1
ATOM 660 C CA . ASN A 1 82 ? 6.491 -2.032 -16.425 1.00 90.88 82 ASN A CA 1
ATOM 661 C C . ASN A 1 82 ? 5.770 -0.779 -16.935 1.00 90.88 82 ASN A C 1
ATOM 663 O O . ASN A 1 82 ? 6.417 0.097 -17.502 1.00 90.88 82 ASN A O 1
ATOM 667 N N . ARG A 1 83 ? 4.477 -0.613 -16.621 1.00 88.50 83 ARG A N 1
ATOM 668 C CA . ARG A 1 83 ? 3.731 0.617 -16.942 1.00 88.50 83 ARG A CA 1
ATOM 669 C C . ARG A 1 83 ? 4.376 1.868 -16.338 1.00 88.50 83 ARG A C 1
ATOM 671 O O . ARG A 1 83 ? 4.386 2.917 -16.977 1.00 88.50 83 ARG A O 1
ATOM 678 N N . PHE A 1 84 ? 4.886 1.779 -15.110 1.00 88.38 84 PHE A N 1
ATOM 679 C CA . PHE A 1 84 ? 5.605 2.894 -14.495 1.00 88.38 84 PHE A CA 1
ATOM 680 C C . PHE A 1 84 ? 6.958 3.132 -15.167 1.00 88.38 84 PHE A C 1
ATOM 682 O O . PHE A 1 84 ? 7.284 4.277 -15.452 1.00 88.38 84 PHE A O 1
ATOM 689 N N . LYS A 1 85 ? 7.719 2.076 -15.483 1.00 85.25 85 LYS A N 1
ATOM 690 C CA . LYS A 1 85 ? 9.012 2.197 -16.183 1.00 85.25 85 LYS A CA 1
ATOM 691 C C . LYS A 1 85 ? 8.883 2.834 -17.569 1.00 85.25 85 LYS A C 1
ATOM 693 O O . LYS A 1 85 ? 9.731 3.636 -17.948 1.00 85.25 85 LYS A O 1
ATOM 698 N N . GLU A 1 86 ? 7.820 2.512 -18.303 1.00 86.62 86 GLU A N 1
ATOM 699 C CA . GLU A 1 86 ? 7.524 3.093 -19.621 1.00 86.62 86 GLU A CA 1
ATOM 700 C C . GLU A 1 86 ? 7.237 4.601 -19.558 1.00 86.62 86 GLU A C 1
ATOM 702 O O . GLU A 1 86 ? 7.391 5.310 -20.552 1.00 86.62 86 GLU A O 1
ATOM 707 N N . GLN A 1 87 ? 6.851 5.116 -18.389 1.00 81.00 87 GLN A N 1
ATOM 708 C CA . GLN A 1 87 ? 6.518 6.519 -18.184 1.00 81.00 87 GLN A CA 1
ATOM 709 C C . GLN A 1 87 ? 7.473 7.128 -17.160 1.00 81.00 87 GLN A C 1
ATOM 711 O O . GLN A 1 87 ? 7.197 7.143 -15.964 1.00 81.00 87 GLN A O 1
ATOM 716 N N . LYS A 1 88 ? 8.590 7.698 -17.630 1.00 72.12 88 LYS A N 1
ATOM 717 C CA . LYS A 1 88 ? 9.610 8.322 -16.763 1.00 72.12 88 LYS A CA 1
ATOM 718 C C . LYS A 1 88 ? 9.016 9.304 -15.737 1.00 72.12 88 LYS A C 1
ATOM 720 O O . LYS A 1 88 ? 9.446 9.325 -14.588 1.00 72.12 88 LYS A O 1
ATOM 725 N N . SER A 1 89 ? 7.978 10.050 -16.121 1.00 76.25 89 SER A N 1
ATOM 726 C CA . SER A 1 89 ? 7.235 10.934 -15.216 1.00 76.25 89 SER A CA 1
ATOM 727 C C . SER A 1 89 ? 6.568 10.192 -14.055 1.00 76.25 89 SER A C 1
ATOM 729 O O . SER A 1 89 ? 6.551 10.712 -12.948 1.00 76.25 89 SER A O 1
ATOM 731 N N . LEU A 1 90 ? 6.037 8.985 -14.269 1.00 73.19 90 LEU A N 1
ATOM 732 C CA . LEU A 1 90 ? 5.416 8.186 -13.212 1.00 73.19 90 LEU A CA 1
ATOM 733 C C . LEU A 1 90 ? 6.436 7.666 -12.198 1.00 73.19 90 LEU A C 1
ATOM 735 O O . LEU A 1 90 ? 6.115 7.608 -11.017 1.00 73.19 90 LEU A O 1
ATOM 739 N N . VAL A 1 91 ? 7.656 7.330 -12.630 1.00 73.94 91 VAL A N 1
ATOM 740 C CA . VAL A 1 91 ? 8.742 6.935 -11.714 1.00 73.94 91 VAL A CA 1
ATOM 741 C C . VAL A 1 91 ? 9.112 8.095 -10.791 1.00 73.94 91 VAL A C 1
ATOM 743 O O . VAL A 1 91 ? 9.132 7.936 -9.571 1.00 73.94 91 VAL A O 1
ATOM 746 N N . GLU A 1 92 ? 9.336 9.280 -11.363 1.00 78.00 92 GLU A N 1
ATOM 747 C CA . GLU A 1 92 ? 9.655 10.486 -10.591 1.00 78.00 92 GLU A CA 1
ATOM 748 C C . GLU A 1 92 ? 8.499 10.902 -9.670 1.00 78.00 92 GLU A C 1
ATOM 750 O O . GLU A 1 92 ? 8.733 11.351 -8.546 1.00 78.00 92 GLU A O 1
ATOM 755 N N . ILE A 1 93 ? 7.249 10.743 -10.124 1.00 76.75 93 ILE A N 1
ATOM 756 C CA . ILE A 1 93 ? 6.059 10.988 -9.303 1.00 76.75 93 ILE A CA 1
ATOM 757 C C . ILE A 1 93 ? 6.021 10.010 -8.134 1.00 76.75 93 ILE A C 1
ATOM 759 O O . ILE A 1 93 ? 5.876 10.478 -7.015 1.00 76.75 93 ILE A O 1
ATOM 763 N N . ALA A 1 94 ? 6.199 8.704 -8.353 1.00 73.31 94 ALA A N 1
ATOM 764 C CA . ALA A 1 94 ? 6.146 7.696 -7.293 1.00 73.31 94 ALA A CA 1
ATOM 765 C C . ALA A 1 94 ? 7.178 7.970 -6.187 1.00 73.31 94 ALA A C 1
ATOM 767 O O . ALA A 1 94 ? 6.840 7.972 -5.004 1.00 73.31 94 ALA A O 1
ATOM 768 N N . GLN A 1 95 ? 8.414 8.293 -6.578 1.00 75.00 95 GLN A N 1
ATOM 769 C CA . GLN A 1 95 ? 9.498 8.621 -5.648 1.00 75.00 95 GLN A CA 1
ATOM 770 C C . GLN A 1 95 ? 9.227 9.914 -4.866 1.00 75.00 95 GLN A C 1
ATOM 772 O O . GLN A 1 95 ? 9.424 9.967 -3.652 1.00 75.00 95 GLN A O 1
ATOM 777 N N . LYS A 1 96 ? 8.726 10.964 -5.532 1.00 78.44 96 LYS A N 1
ATOM 778 C CA . LYS A 1 96 ? 8.307 12.199 -4.846 1.00 78.44 96 LYS A CA 1
ATOM 779 C C . LYS A 1 96 ? 7.108 11.961 -3.929 1.00 78.44 96 LYS A C 1
ATOM 781 O O . LYS A 1 96 ? 7.023 12.590 -2.877 1.00 78.44 96 LYS A O 1
ATOM 786 N N . TYR A 1 97 ? 6.196 11.074 -4.323 1.00 71.50 97 TYR A N 1
ATOM 787 C CA . TYR A 1 97 ? 4.989 10.763 -3.569 1.00 71.50 97 TYR A CA 1
ATOM 788 C C . TYR A 1 97 ? 5.333 10.079 -2.247 1.00 71.50 97 TYR A C 1
ATOM 790 O O . TYR A 1 97 ? 4.820 10.486 -1.209 1.00 71.50 97 TYR A O 1
ATOM 798 N N . GLU A 1 98 ? 6.246 9.104 -2.265 1.00 73.12 98 GLU A N 1
ATOM 799 C CA . GLU A 1 98 ? 6.723 8.442 -1.047 1.00 73.12 98 GLU A CA 1
ATOM 800 C C . GLU A 1 98 ? 7.269 9.466 -0.040 1.00 73.12 98 GLU A C 1
ATOM 802 O O . GLU A 1 98 ? 6.826 9.490 1.107 1.00 73.12 98 GLU A O 1
ATOM 807 N N . ALA A 1 99 ? 8.141 10.377 -0.485 1.00 73.38 99 ALA A N 1
ATOM 808 C CA . ALA A 1 99 ? 8.745 11.384 0.386 1.00 73.38 99 ALA A CA 1
ATOM 809 C C . ALA A 1 99 ? 7.737 12.423 0.915 1.00 73.38 99 ALA A C 1
ATOM 811 O O . ALA A 1 99 ? 7.737 12.734 2.102 1.00 73.38 99 ALA A O 1
ATOM 812 N N . GLN A 1 100 ? 6.871 12.969 0.054 1.00 70.38 100 GLN A N 1
ATOM 813 C CA . GLN A 1 100 ? 5.961 14.061 0.433 1.00 70.38 100 GLN A CA 1
ATOM 814 C C . GLN A 1 100 ? 4.744 13.594 1.235 1.00 70.38 100 GLN A C 1
ATOM 816 O O . GLN A 1 100 ? 4.219 14.340 2.060 1.00 70.38 100 GLN A O 1
ATOM 821 N N . TYR A 1 101 ? 4.250 12.384 0.974 1.00 69.88 101 TYR A N 1
ATOM 822 C CA . TYR A 1 101 ? 3.003 11.909 1.573 1.00 69.88 101 TYR A CA 1
ATOM 823 C C . TYR A 1 101 ? 3.210 11.025 2.798 1.00 69.88 101 TYR A C 1
ATOM 825 O O . TYR A 1 101 ? 2.249 10.846 3.551 1.00 69.88 101 TYR A O 1
ATOM 833 N N . ALA A 1 102 ? 4.441 10.559 3.052 1.00 69.88 102 ALA A N 1
ATOM 834 C CA . ALA A 1 102 ? 4.789 9.920 4.315 1.00 69.88 102 ALA A CA 1
ATOM 835 C C . ALA A 1 102 ? 4.407 10.818 5.502 1.00 69.88 102 ALA A C 1
ATOM 837 O O . ALA A 1 102 ? 3.692 10.366 6.386 1.00 69.88 102 ALA A O 1
ATOM 838 N N . GLU A 1 103 ? 4.761 12.106 5.484 1.00 76.94 103 GLU A N 1
ATOM 839 C CA . GLU A 1 103 ? 4.408 13.038 6.569 1.00 76.94 103 GLU A CA 1
ATOM 840 C C . GLU A 1 103 ? 2.910 13.359 6.628 1.00 76.94 103 GLU A C 1
ATOM 842 O O . GLU A 1 103 ? 2.340 13.493 7.712 1.00 76.94 103 GLU A O 1
ATOM 847 N N . ARG A 1 104 ? 2.249 13.460 5.469 1.00 80.38 104 ARG A N 1
ATOM 848 C CA . ARG A 1 104 ? 0.841 13.871 5.379 1.00 80.38 104 ARG A CA 1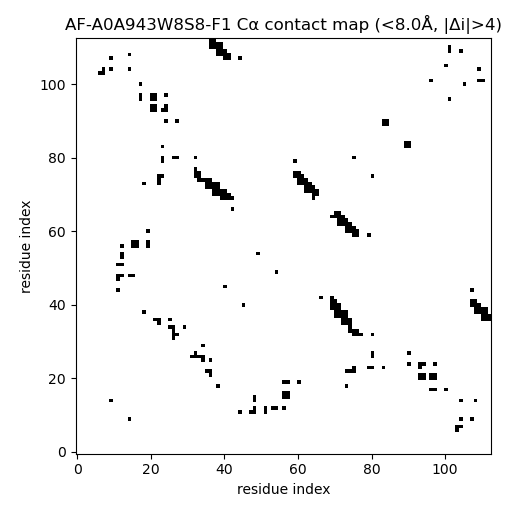
ATOM 849 C C . ARG A 1 104 ? -0.130 12.814 5.900 1.00 80.38 104 ARG A C 1
ATOM 851 O O . ARG A 1 104 ? -1.158 13.172 6.474 1.00 80.38 104 ARG A O 1
ATOM 858 N N . TYR A 1 105 ? 0.159 11.535 5.663 1.00 83.06 105 TYR A N 1
ATOM 859 C CA . TYR A 1 105 ? -0.731 10.430 6.029 1.00 83.06 105 TYR A CA 1
ATOM 860 C C . TYR A 1 105 ? -0.189 9.543 7.148 1.00 83.06 105 TYR A C 1
ATOM 862 O O . TYR A 1 105 ? -0.851 8.563 7.484 1.00 83.06 105 TYR A O 1
ATOM 870 N N . GLN A 1 106 ? 0.943 9.900 7.769 1.00 84.25 106 GLN A N 1
ATOM 871 C CA . GLN A 1 106 ? 1.561 9.112 8.843 1.00 84.25 106 GLN A CA 1
ATOM 872 C C . GLN A 1 106 ? 0.608 8.756 9.990 1.00 84.25 106 GLN A C 1
ATOM 874 O O . GLN A 1 106 ? 0.807 7.750 10.659 1.00 84.25 106 GLN A O 1
ATOM 879 N N . GLU A 1 107 ? -0.418 9.564 10.260 1.00 87.56 107 GLU A N 1
ATOM 880 C CA . GLU A 1 107 ? -1.387 9.263 11.323 1.00 87.56 107 GLU A CA 1
ATOM 881 C C . GLU A 1 107 ? -2.316 8.093 10.979 1.00 87.56 107 GLU A C 1
ATOM 883 O O . GLU A 1 107 ? -2.871 7.461 11.876 1.00 87.56 107 GLU A O 1
ATOM 888 N N . TYR A 1 108 ? -2.468 7.792 9.690 1.00 91.94 108 TYR A N 1
ATOM 889 C CA . TYR A 1 108 ? -3.369 6.765 9.175 1.00 91.94 108 TYR A CA 1
ATOM 890 C C . TYR A 1 108 ? -2.616 5.541 8.664 1.00 91.94 108 TYR A C 1
ATOM 892 O O . TYR A 1 108 ? -3.048 4.413 8.889 1.00 91.94 108 TYR A O 1
ATOM 900 N N . VAL A 1 109 ? -1.501 5.763 7.967 1.00 92.44 109 VAL A N 1
ATOM 901 C CA . VAL A 1 109 ? -0.703 4.722 7.322 1.00 92.44 109 VAL A CA 1
ATOM 902 C C . VAL A 1 109 ? 0.777 5.074 7.430 1.00 92.44 109 VAL A C 1
ATOM 904 O O . VAL A 1 109 ? 1.184 6.193 7.122 1.00 92.44 109 VAL A O 1
ATOM 907 N N . LYS A 1 110 ? 1.604 4.119 7.859 1.00 92.50 110 LYS A N 1
ATOM 908 C CA . LYS A 1 110 ? 3.065 4.287 7.909 1.00 92.50 110 LYS A CA 1
ATOM 909 C C . LYS A 1 110 ? 3.747 3.133 7.216 1.00 92.50 110 LYS A C 1
ATOM 911 O O . LYS A 1 110 ? 3.394 1.990 7.472 1.00 92.50 110 LYS A O 1
ATOM 916 N N . VAL A 1 111 ? 4.742 3.419 6.392 1.00 92.06 111 VAL A N 1
ATOM 917 C CA . VAL A 1 111 ? 5.633 2.383 5.863 1.00 92.06 111 VAL A CA 1
ATOM 918 C C . VAL A 1 111 ? 6.467 1.826 7.017 1.00 92.06 111 VAL A C 1
ATOM 920 O O . VAL A 1 111 ? 6.931 2.598 7.856 1.00 92.06 111 VAL A O 1
ATOM 923 N N . ILE A 1 112 ? 6.618 0.505 7.085 1.00 91.69 112 ILE A N 1
ATOM 924 C CA . ILE A 1 112 ? 7.448 -0.174 8.086 1.00 91.69 112 ILE A CA 1
ATOM 925 C C . ILE A 1 112 ? 8.429 -1.115 7.380 1.00 91.69 112 ILE A C 1
ATOM 927 O O . ILE A 1 112 ? 8.058 -1.758 6.395 1.00 91.69 112 ILE A O 1
ATOM 931 N N . ASP A 1 113 ? 9.667 -1.154 7.871 1.00 78.75 113 ASP A N 1
ATOM 932 C CA . ASP A 1 113 ? 10.751 -2.011 7.369 1.00 78.75 113 ASP A CA 1
ATOM 933 C C . ASP A 1 113 ? 10.843 -3.329 8.152 1.00 78.75 113 ASP A C 1
ATOM 935 O O . ASP A 1 113 ? 10.623 -3.306 9.388 1.00 78.75 113 ASP A O 1
#

Radius of gyration: 14.22 Å; Cα contacts (8 Å, |Δi|>4): 152; chains: 1; bounding box: 32×43×35 Å

Foldseek 3Di:
DPPPPPQDDDDLVVVLLLVLLQQLLVCVVVVHQFDKWKKQAAPVSVVVNVPDPDVPSCVQKDWDADNVRSMIIIHGDVVSNVVCVVPVVSNVVSNVSNVPCQVRCVVGMHTDD

pLDDT: mean 87.54, std 12.72, range [39.31, 98.5]

Sequence (113 aa):
MENNEQKAPFSPILIMEFIRQTTVARCLTNENPNLETKFRLGKTYYDQIMSFPLQAQLIRLTLAYDEATETLSVKTDETLINRFKEQKSLVEIAQKYEAQYAERYQEYVKVID

Nearest PDB structures (foldseek):
  3pif-assembly1_A  TM=4.229E-01  e=2.763E-01  Kluyveromyces lactis
  5e1w-assembly1_A  TM=3.723E-01  e=1.319E+00  Dehalococcoides mccartyi CBDB1
  3pif-assembly3_C  TM=4.240E-01  e=4.063E+00  Kluyveromyces lactis
  8tsw-assembly1_J  TM=2.651E-01  e=1.319E+00  Caldimonas thermodepolymerans
  3pif-assembly2_B  TM=3.195E-01  e=3.164E+00  Kluyveromyces lactis

Mean predicted aligned error: 5.33 Å

Solvent-accessible surface area (backbone atoms only — not comparable to full-atom values): 6402 Å² total; per-residue (Å²): 131,85,80,75,76,71,72,68,75,92,48,52,66,58,53,37,41,48,55,42,33,37,39,49,31,51,19,61,75,67,75,31,60,80,46,71,38,36,28,43,36,49,64,74,57,49,54,47,43,74,67,41,90,75,56,73,54,50,64,68,50,49,81,47,78,41,79,92,74,25,32,36,40,33,35,52,45,62,68,63,50,48,58,34,67,75,33,66,68,49,46,56,46,18,50,50,44,43,67,64,43,47,76,62,38,44,90,61,42,33,82,53,136

Secondary structure (DSSP, 8-state):
------PPPP-HHHHHHHHHHHHHHHHHHTT-TT--EEEEE-HHHHHHHHH-S--GGGTTEEEEEETTTTEEEEEE-HHHHHHHHH-HHHHHHHHHHHHHHHHHHTTTEEEE-